Protein AF-A0A814GPI9-F1 (afdb_monomer)

Nearest PDB structures (foldseek):
  6pan-assembly1_A  TM=7.968E-01  e=4.796E-08  Novosphingobium aromaticivorans DSM 12444
  6p7f-assembly1_A  TM=8.810E-01  e=1.205E-06  Homo sapiens
  6bzr-assembly1_B  TM=8.491E-01  e=2.328E-06  Homo sapiens
  2cbz-assembly1_A  TM=8.253E-01  e=7.127E-05  Homo sapiens
  8vux-assembly1_B  TM=6.775E-01  e=1.470E-04  Homo sapiens

Sequence (168 aa):
MSDSLSAARSFFDLFDRRSVIDNCSTDGQQLNDFKGEIEFDQVEFAYASRPKSRILNKFQLTIKPGGEKQRIAIARALLRQPKVLLLDEATSAMDSFNEKIVQEALEKAQTDDPTRTTLIIAHRLSTIRSCDLICVLDNGYLVESGTHEDLMKQRGVYYHMVVCSNTS

InterPro domains:
  IPR003439 ABC transporter-like, ATP-binding domain [PF00005] (65-92)
  IPR027417 P-loop containing nucleoside triphosphate hydrolase [G3DSA:3.40.50.300] (36-65)
  IPR027417 P-loop containing nucleoside triphosphate hydrolase [G3DSA:3.40.50.300] (66-162)
  IPR027417 P-loop containing nucleoside triphosphate hydrolase [SSF52540] (12-95)
  IPR027417 P-loop containing nucleoside triphosphate hydrolase [SSF52540] (66-162)
  IPR036640 ABC transporter type 1, transmembrane domain superfamily [G3DSA:1.20.1560.10] (5-35)
  IPR039421 Type 1 protein exporter [PTHR43394] (66-163)

Organism: NCBI:tx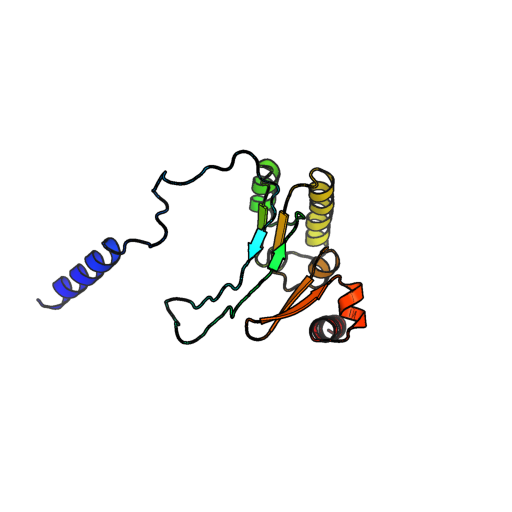id392033

Foldseek 3Di:
DPPVVVVVVVVVVVVPPDDPDDPPDPDDDDDPDDLLKDWDAQDWDDDPVGNPQIQAGGETDIFAFADFDAPPRRVVCLVVVDQEDEEDQRCVPDDPVRVVVRVVVRVVSCVVDVSHHYDYDHPDPVVQQPDQKDFDDDSNYGPDMGHPVVVCVVCDPSVVSVVVVVVD

Radius of gyration: 20.6 Å; Cα contacts (8 Å, |Δi|>4): 210; chains: 1; bounding box: 48×45×55 Å

Solvent-accessible surface area (backbone atoms only — not comparable to full-atom values): 10031 Å² total; per-residue (Å²): 137,65,65,70,60,54,53,51,50,58,53,50,60,59,70,67,56,75,58,93,72,63,88,83,60,85,79,73,88,83,78,88,82,73,66,31,66,42,74,42,75,56,39,66,40,47,52,87,95,41,67,88,54,65,54,30,55,56,31,64,47,78,44,67,38,37,58,52,60,43,78,67,59,24,51,56,44,60,74,63,65,56,40,62,37,75,21,76,47,44,64,74,90,49,56,74,76,58,45,52,56,56,51,55,63,25,58,47,50,32,70,77,39,72,46,24,12,28,50,72,46,71,91,50,66,77,70,54,56,77,35,85,66,41,76,44,72,54,98,31,30,79,76,47,73,37,35,53,70,56,40,53,70,66,61,44,74,65,29,53,55,53,56,59,60,72,75,106

Secondary structure (DSSP, 8-state):
--HHHHHHHHHHHHHS---SS-SS---S---SS----EEEEEEEEE-TT-TTSEEEEEEEEEE-S-----HHHHHHHHHT--SEEEEESTTTTS-HHHHHHHHHHHHHHHHH-TT-EEEEE-S-HHHHHT-S-EEEEETTEEEEEE-HHHHHHHTSHHHHHHHHHHT-

Structure (mmCIF, N/CA/C/O backbone):
data_AF-A0A814GPI9-F1
#
_entry.id   AF-A0A814GPI9-F1
#
loop_
_atom_site.group_PDB
_atom_site.id
_atom_site.type_symbol
_atom_site.label_atom_id
_atom_site.label_alt_id
_atom_site.label_comp_id
_atom_site.label_asym_id
_atom_site.label_entity_id
_atom_site.label_seq_id
_atom_site.pdbx_PDB_ins_code
_atom_site.Cartn_x
_atom_site.Cartn_y
_atom_site.Cartn_z
_atom_site.occupancy
_atom_site.B_iso_or_equiv
_atom_site.auth_seq_id
_atom_site.auth_comp_id
_atom_site.auth_asym_id
_atom_site.auth_atom_id
_atom_site.pdbx_PDB_model_num
ATOM 1 N N . MET A 1 1 ? 32.465 -29.482 -33.636 1.00 50.94 1 MET A N 1
ATOM 2 C CA . MET A 1 1 ? 32.141 -28.182 -34.280 1.00 50.94 1 MET A CA 1
ATOM 3 C C . MET A 1 1 ? 30.643 -27.833 -34.219 1.00 50.94 1 MET A C 1
ATOM 5 O O . MET A 1 1 ? 30.239 -26.874 -34.856 1.00 50.94 1 MET A O 1
ATOM 9 N N . SER A 1 2 ? 29.808 -28.553 -33.457 1.00 55.09 2 SER A N 1
ATOM 10 C CA . SER A 1 2 ? 28.359 -28.291 -33.334 1.00 55.09 2 SER A CA 1
ATOM 11 C C . SER A 1 2 ? 27.978 -27.377 -32.164 1.00 55.09 2 SER A C 1
ATOM 13 O O . SER A 1 2 ? 26.938 -26.725 -32.210 1.00 55.09 2 SER A O 1
ATOM 15 N N . ASP A 1 3 ? 28.816 -27.302 -31.129 1.00 54.34 3 ASP A N 1
ATOM 16 C CA . ASP A 1 3 ? 28.373 -26.788 -29.826 1.00 54.34 3 ASP A CA 1
ATOM 17 C C . ASP A 1 3 ? 28.451 -25.256 -29.734 1.00 54.34 3 ASP A C 1
ATOM 19 O O . ASP A 1 3 ? 27.579 -24.612 -29.152 1.00 54.34 3 ASP A O 1
ATOM 23 N N . SER A 1 4 ? 29.431 -24.640 -30.401 1.00 57.50 4 SER A N 1
ATOM 24 C CA . SER A 1 4 ? 29.602 -23.182 -30.433 1.00 57.50 4 SER A CA 1
ATOM 25 C C . SER A 1 4 ? 28.551 -22.462 -31.290 1.00 57.50 4 SER A C 1
ATOM 27 O O . SER A 1 4 ? 28.197 -21.322 -30.992 1.00 57.50 4 SER A O 1
ATOM 29 N N . LEU A 1 5 ? 27.990 -23.126 -32.309 1.00 57.94 5 LEU A N 1
ATOM 30 C CA . LEU A 1 5 ? 26.937 -22.556 -33.162 1.00 57.94 5 LEU A CA 1
ATOM 31 C C . LEU A 1 5 ? 25.554 -22.602 -32.486 1.00 57.94 5 LEU A C 1
ATOM 33 O O . LEU A 1 5 ? 24.745 -21.692 -32.668 1.00 57.94 5 LEU A O 1
ATOM 37 N N . SER A 1 6 ? 25.298 -23.634 -31.673 1.00 57.50 6 SER A N 1
ATOM 38 C CA . SER A 1 6 ? 24.090 -23.727 -30.842 1.00 57.50 6 SER A CA 1
ATOM 39 C C . SER A 1 6 ? 24.077 -22.654 -29.753 1.00 57.50 6 SER A C 1
ATOM 41 O O . SER A 1 6 ? 23.053 -22.008 -29.552 1.00 57.50 6 SER A O 1
ATOM 43 N N . ALA A 1 7 ? 25.216 -22.427 -29.089 1.00 60.00 7 ALA A N 1
ATOM 44 C CA . ALA A 1 7 ? 25.337 -21.393 -28.064 1.00 60.00 7 ALA A CA 1
ATOM 45 C C . ALA A 1 7 ? 25.092 -19.990 -28.643 1.00 60.00 7 ALA A C 1
ATOM 47 O O . ALA A 1 7 ? 24.320 -19.219 -28.077 1.00 60.00 7 ALA A O 1
ATOM 48 N N . ALA A 1 8 ? 25.676 -19.682 -29.808 1.00 63.84 8 ALA A N 1
ATOM 49 C CA . ALA A 1 8 ? 25.490 -18.394 -30.473 1.00 63.84 8 ALA A CA 1
ATOM 50 C C . ALA A 1 8 ? 24.021 -18.120 -30.849 1.00 63.84 8 ALA A C 1
ATOM 52 O O . ALA A 1 8 ? 23.550 -17.002 -30.661 1.00 63.84 8 ALA A O 1
ATOM 53 N N . ARG A 1 9 ? 23.266 -19.130 -31.312 1.00 57.78 9 ARG A N 1
ATOM 54 C CA . ARG A 1 9 ? 21.828 -18.980 -31.617 1.00 57.78 9 ARG A CA 1
ATOM 55 C C . ARG A 1 9 ? 20.998 -18.620 -30.388 1.00 57.78 9 ARG A C 1
ATOM 57 O O . ARG A 1 9 ? 20.203 -17.694 -30.461 1.00 57.78 9 ARG A O 1
ATOM 64 N N . SER A 1 10 ? 21.242 -19.266 -29.248 1.00 57.69 10 SER A N 1
ATOM 65 C CA . SER A 1 10 ? 20.549 -18.928 -27.997 1.00 57.69 10 SER A CA 1
ATOM 66 C C . SER A 1 10 ? 20.874 -17.517 -27.491 1.00 57.69 10 SER A C 1
ATOM 68 O O . SER A 1 10 ? 20.022 -16.891 -26.867 1.00 57.69 10 SER A O 1
ATOM 70 N N . PHE A 1 11 ? 22.074 -16.995 -27.777 1.00 57.31 11 PHE A N 1
ATOM 71 C CA . PHE A 1 11 ? 22.424 -15.597 -27.499 1.00 57.31 11 PHE A CA 1
ATOM 72 C C . PHE A 1 11 ? 21.673 -14.615 -28.407 1.00 57.31 11 PHE A C 1
ATOM 74 O O . PHE A 1 11 ? 21.177 -13.605 -27.912 1.00 57.31 11 PHE A O 1
ATOM 81 N N . PHE A 1 12 ? 21.553 -14.912 -29.704 1.00 57.97 12 PHE A N 1
ATOM 82 C CA . PHE A 1 12 ? 20.790 -14.078 -30.639 1.00 57.97 12 PHE A CA 1
ATOM 83 C C . PHE A 1 12 ? 19.285 -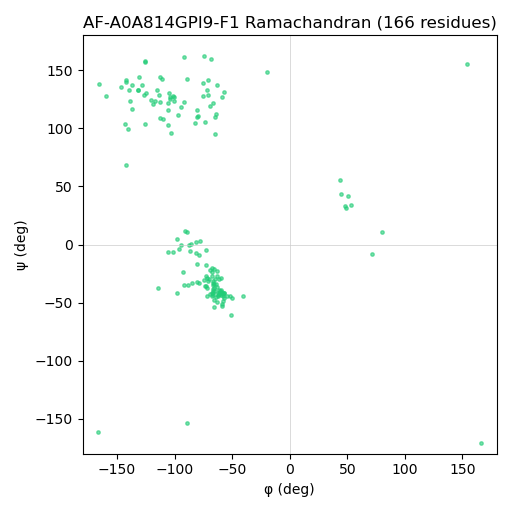14.090 -30.334 1.00 57.97 12 PHE A C 1
ATOM 85 O O . PHE A 1 12 ? 18.684 -13.023 -30.273 1.00 57.97 12 PHE A O 1
ATOM 92 N N . ASP A 1 13 ? 18.705 -15.249 -30.006 1.00 60.06 13 ASP A N 1
ATOM 93 C CA . ASP A 1 13 ? 17.292 -15.364 -29.609 1.00 60.06 13 ASP A CA 1
ATOM 94 C C . ASP A 1 13 ? 16.972 -14.597 -28.309 1.00 60.06 13 ASP A C 1
ATOM 96 O O . ASP A 1 13 ? 15.838 -14.168 -28.089 1.00 60.06 13 ASP A O 1
ATOM 100 N N . LEU A 1 14 ? 17.965 -14.421 -27.428 1.00 56.53 14 LEU A N 1
ATOM 101 C CA . LEU A 1 14 ? 17.833 -13.647 -26.192 1.00 56.53 14 LEU A CA 1
ATOM 102 C C . LEU A 1 14 ? 17.960 -12.137 -26.439 1.00 56.53 14 LEU A C 1
ATOM 104 O O . LEU A 1 14 ? 17.286 -11.363 -25.763 1.00 56.53 14 LEU A O 1
ATOM 108 N N . PHE A 1 15 ? 18.769 -11.727 -27.419 1.00 56.56 15 PHE A N 1
ATOM 109 C CA . PHE A 1 15 ? 18.895 -10.331 -27.848 1.00 56.56 15 PHE A CA 1
ATOM 110 C C . PHE A 1 15 ? 17.663 -9.854 -28.636 1.00 56.56 15 PHE A C 1
ATOM 112 O O . PHE A 1 15 ? 17.227 -8.719 -28.461 1.00 56.56 15 PHE A O 1
ATOM 119 N N . ASP A 1 16 ? 17.059 -10.734 -29.441 1.00 53.72 16 ASP A N 1
ATOM 120 C CA . ASP A 1 16 ? 15.849 -10.454 -30.231 1.00 53.72 16 ASP A CA 1
ATOM 121 C C . ASP A 1 16 ? 14.541 -10.577 -29.433 1.00 53.72 16 ASP A C 1
ATOM 123 O O . ASP A 1 16 ? 13.446 -10.366 -29.972 1.00 53.72 16 ASP A O 1
ATOM 127 N N . ARG A 1 17 ? 14.613 -10.866 -28.124 1.00 49.00 17 ARG A N 1
ATOM 128 C CA . ARG A 1 17 ? 13.447 -10.747 -27.244 1.00 49.00 17 ARG A CA 1
ATOM 129 C C . ARG A 1 17 ? 13.026 -9.285 -27.151 1.00 49.00 17 ARG A C 1
ATOM 131 O O . ARG A 1 17 ? 13.475 -8.540 -26.284 1.00 49.00 17 ARG A O 1
ATOM 138 N N . ARG A 1 18 ? 12.065 -8.896 -27.985 1.00 51.44 18 ARG A N 1
ATOM 139 C CA . ARG A 1 18 ? 11.283 -7.682 -27.755 1.00 51.44 18 ARG A CA 1
ATOM 140 C C . ARG A 1 18 ? 10.477 -7.881 -26.479 1.00 51.44 18 ARG A C 1
ATOM 142 O O . ARG A 1 18 ? 9.556 -8.698 -26.436 1.00 51.44 18 ARG A O 1
ATOM 149 N N . SER A 1 19 ? 10.851 -7.163 -25.426 1.00 49.53 19 SER A N 1
ATOM 150 C CA . SER A 1 19 ? 9.979 -7.010 -24.268 1.00 49.53 19 SER A CA 1
ATOM 151 C C . SER A 1 19 ? 8.659 -6.408 -24.750 1.00 49.53 19 SER A C 1
ATOM 153 O O . SER A 1 19 ? 8.661 -5.425 -25.485 1.00 49.53 19 SER A O 1
ATOM 155 N N . VAL A 1 20 ? 7.529 -6.999 -24.354 1.00 62.03 20 VAL A N 1
ATOM 156 C CA . VAL A 1 20 ? 6.191 -6.444 -24.643 1.00 62.03 20 VAL A CA 1
ATOM 157 C C . VAL A 1 20 ? 6.015 -5.074 -23.967 1.00 62.03 20 VAL A C 1
ATOM 159 O O . VAL A 1 20 ? 5.223 -4.256 -24.420 1.00 62.03 20 VAL A O 1
ATOM 162 N N . ILE A 1 21 ? 6.795 -4.812 -22.911 1.00 62.09 21 ILE A N 1
ATOM 163 C CA . ILE A 1 21 ? 6.918 -3.514 -22.247 1.00 62.09 21 ILE A CA 1
ATOM 164 C C . ILE A 1 21 ? 8.270 -2.921 -22.654 1.00 62.09 21 ILE A C 1
ATOM 166 O O . ILE A 1 21 ? 9.312 -3.359 -22.157 1.00 62.09 21 ILE A O 1
ATOM 170 N N . ASP A 1 22 ? 8.255 -1.967 -23.581 1.00 60.91 22 ASP A N 1
ATOM 171 C CA . ASP A 1 22 ? 9.453 -1.255 -24.028 1.00 60.91 22 ASP A CA 1
ATOM 172 C C . ASP A 1 22 ? 9.808 -0.158 -23.015 1.00 60.91 22 ASP A C 1
ATOM 174 O O . ASP A 1 22 ? 9.086 0.824 -22.856 1.00 60.91 22 ASP A O 1
ATOM 178 N N . ASN A 1 23 ? 10.914 -0.340 -22.296 1.00 55.88 23 ASN A N 1
ATOM 179 C CA . ASN A 1 23 ? 11.409 0.620 -21.308 1.00 55.88 23 ASN A CA 1
ATOM 180 C C . ASN A 1 23 ? 12.198 1.786 -21.931 1.00 55.88 23 ASN A C 1
ATOM 182 O O . ASN A 1 23 ? 12.568 2.714 -21.210 1.00 55.88 23 ASN A O 1
ATOM 186 N N . CYS A 1 24 ? 12.482 1.732 -23.233 1.00 56.03 24 CYS A N 1
ATOM 187 C CA . CYS A 1 24 ? 13.224 2.742 -23.981 1.00 56.03 24 CYS A CA 1
ATOM 188 C C . CYS A 1 24 ? 12.325 3.586 -24.893 1.00 56.03 24 CYS A C 1
ATOM 190 O O . CYS A 1 24 ? 12.804 4.571 -25.459 1.00 56.03 24 CYS A O 1
ATOM 192 N N . SER A 1 25 ? 11.041 3.239 -25.019 1.00 66.44 25 SER A N 1
ATOM 193 C CA . SER A 1 25 ? 10.076 4.067 -25.732 1.00 66.44 25 SER A CA 1
ATOM 194 C C . SER A 1 25 ? 9.746 5.329 -24.932 1.00 66.44 25 SER A C 1
ATOM 196 O O . SER A 1 25 ? 9.468 5.283 -23.734 1.00 66.44 25 SER A O 1
ATOM 198 N N . THR A 1 26 ? 9.770 6.479 -25.604 1.00 61.91 26 THR A N 1
ATOM 199 C CA . THR A 1 26 ? 9.244 7.746 -25.074 1.00 61.91 26 THR A CA 1
ATOM 200 C C . THR A 1 26 ? 7.752 7.920 -25.360 1.00 61.91 26 THR A C 1
ATOM 202 O O . THR A 1 26 ? 7.182 8.946 -24.991 1.00 61.91 26 THR A O 1
ATOM 205 N N . ASP A 1 27 ? 7.125 6.948 -26.030 1.00 67.25 27 ASP A N 1
ATOM 206 C CA . ASP A 1 27 ? 5.702 6.973 -26.343 1.00 67.25 27 ASP A CA 1
ATOM 207 C C . ASP A 1 27 ? 4.881 6.656 -25.092 1.00 67.25 27 ASP A C 1
ATOM 209 O O . ASP A 1 27 ? 5.087 5.657 -24.405 1.00 67.25 27 ASP A O 1
ATOM 213 N N . GLY A 1 28 ? 3.921 7.524 -24.789 1.00 68.25 28 GLY A N 1
ATOM 214 C CA . GLY A 1 28 ? 3.052 7.382 -23.630 1.00 68.25 28 GLY A CA 1
ATOM 215 C C . GLY A 1 28 ? 2.528 8.731 -23.161 1.00 68.25 28 GLY A C 1
ATOM 216 O O . GLY A 1 28 ? 3.122 9.781 -23.404 1.00 68.25 28 GLY A O 1
ATOM 217 N N . GLN A 1 29 ? 1.387 8.717 -22.480 1.00 73.50 29 GLN A N 1
ATOM 218 C CA . GLN A 1 29 ? 0.837 9.928 -21.888 1.00 73.50 29 GLN A CA 1
ATOM 219 C C . GLN A 1 29 ? 1.546 10.216 -20.560 1.00 73.50 29 GLN A C 1
ATOM 221 O O . GLN A 1 29 ? 1.423 9.454 -19.602 1.00 73.50 29 GLN A O 1
ATOM 226 N N . GLN A 1 30 ? 2.260 11.338 -20.479 1.00 66.56 30 GLN A N 1
ATOM 227 C CA . GLN A 1 30 ? 2.768 11.842 -19.205 1.00 66.56 30 GLN A CA 1
ATOM 228 C C . GLN A 1 30 ? 1.646 12.578 -18.470 1.00 66.56 30 GLN A C 1
ATOM 230 O O . GLN A 1 30 ? 1.192 13.644 -18.888 1.00 66.56 30 GLN A O 1
ATOM 235 N N . LEU A 1 31 ? 1.165 11.987 -17.378 1.00 71.00 31 LEU A N 1
ATOM 236 C CA . LEU A 1 31 ? 0.149 12.597 -16.527 1.00 71.00 31 LEU A CA 1
ATOM 237 C C . LEU A 1 31 ? 0.819 13.572 -15.555 1.00 71.00 31 LEU A C 1
ATOM 239 O O . LEU A 1 31 ? 1.442 13.161 -14.579 1.00 71.00 31 LEU A O 1
ATOM 243 N N . ASN A 1 32 ? 0.680 14.870 -15.822 1.00 62.84 32 ASN A N 1
ATOM 244 C CA . ASN A 1 32 ? 1.253 15.918 -14.972 1.00 62.84 32 ASN A CA 1
ATOM 245 C C . ASN A 1 32 ? 0.471 16.100 -13.661 1.00 62.84 32 ASN A C 1
ATOM 247 O O . ASN A 1 32 ? 1.053 16.436 -12.632 1.00 62.84 32 ASN A O 1
ATOM 251 N N . ASP A 1 33 ? -0.841 15.842 -13.677 1.00 61.56 33 ASP A N 1
ATOM 252 C CA . ASP A 1 33 ? -1.701 16.000 -12.510 1.00 61.56 33 ASP A CA 1
ATOM 253 C C . ASP A 1 33 ? -2.731 14.866 -12.400 1.00 61.56 33 ASP A C 1
ATOM 255 O O . ASP A 1 33 ? -3.744 14.853 -13.089 1.00 61.56 33 ASP A O 1
ATOM 259 N N . PHE A 1 34 ? -2.449 13.872 -11.557 1.00 69.44 34 PHE A N 1
ATOM 260 C CA . PHE A 1 34 ? -3.375 12.784 -11.239 1.00 69.44 34 PHE A CA 1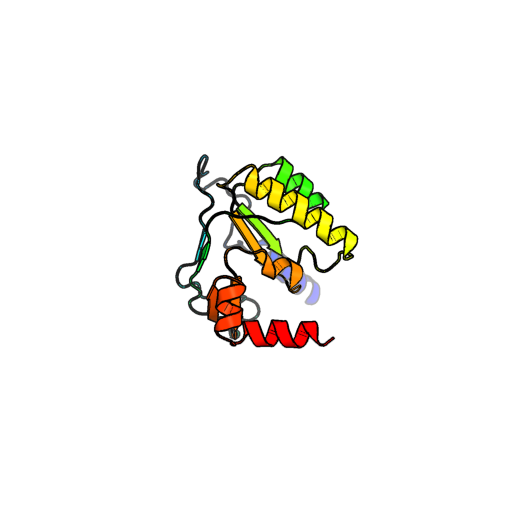
ATOM 261 C C . PHE A 1 34 ? -3.587 12.668 -9.720 1.00 69.44 34 PHE A C 1
ATOM 263 O O . PHE A 1 34 ? -2.755 13.137 -8.949 1.00 69.44 34 PHE A O 1
ATOM 270 N N . LYS A 1 35 ? -4.704 12.078 -9.277 1.00 62.50 35 LYS A N 1
ATOM 271 C CA . LYS A 1 35 ? -5.111 12.018 -7.854 1.00 62.50 35 LYS A CA 1
ATOM 272 C C . LYS A 1 35 ? -4.610 10.775 -7.103 1.00 62.50 35 LYS A C 1
ATOM 274 O O . LYS A 1 35 ? -5.110 10.473 -6.031 1.00 62.50 35 LYS A O 1
ATOM 279 N N . GLY A 1 36 ? -3.688 10.020 -7.698 1.00 65.38 36 GLY A N 1
ATOM 280 C CA . GLY A 1 36 ? -3.132 8.797 -7.114 1.00 65.38 36 GLY A CA 1
ATOM 281 C C . GLY A 1 36 ? -4.076 7.589 -7.075 1.00 65.38 36 GLY A C 1
ATOM 282 O O . GLY A 1 36 ? -3.614 6.506 -6.741 1.00 65.38 36 GLY A O 1
ATOM 283 N N . GLU A 1 37 ? -5.359 7.724 -7.408 1.00 70.94 37 GLU A N 1
ATOM 284 C CA . GLU A 1 37 ? -6.318 6.612 -7.389 1.00 70.94 37 GLU A CA 1
ATOM 285 C C . GLU A 1 37 ? -5.877 5.472 -8.323 1.00 70.94 37 GLU A C 1
ATOM 287 O O . GLU A 1 37 ? -5.562 5.704 -9.493 1.00 70.94 37 GLU A O 1
ATOM 292 N N . ILE A 1 38 ? -5.813 4.250 -7.789 1.00 76.38 38 ILE A N 1
ATOM 293 C CA . ILE A 1 38 ? -5.434 3.041 -8.531 1.00 76.38 38 ILE A CA 1
ATOM 294 C C . ILE A 1 38 ? -6.651 2.139 -8.597 1.00 76.38 38 ILE A C 1
ATOM 296 O O . ILE A 1 38 ? -7.225 1.800 -7.568 1.00 76.38 38 ILE A O 1
ATOM 300 N N . GLU A 1 39 ? -6.999 1.691 -9.792 1.00 79.56 39 GLU A N 1
ATOM 301 C CA . GLU A 1 39 ? -8.051 0.707 -9.993 1.00 79.56 39 GLU A CA 1
ATOM 302 C C . GLU A 1 39 ? -7.470 -0.529 -10.679 1.00 79.56 39 GLU A C 1
ATOM 304 O O . GLU A 1 39 ? -6.853 -0.451 -11.740 1.00 79.56 39 GLU A O 1
ATOM 309 N N . PHE A 1 40 ? -7.657 -1.679 -10.046 1.00 81.12 40 PHE A N 1
ATOM 310 C CA . PHE A 1 40 ? -7.527 -2.985 -10.663 1.00 81.12 40 PHE A CA 1
ATOM 311 C C . PHE A 1 40 ? -8.925 -3.396 -11.110 1.00 81.12 40 PHE A C 1
ATOM 313 O O . PHE A 1 40 ? -9.806 -3.531 -10.264 1.00 81.12 40 PHE A O 1
ATOM 320 N N . ASP A 1 41 ? -9.122 -3.599 -12.410 1.00 84.88 41 ASP A N 1
ATOM 321 C CA . ASP A 1 41 ? -10.386 -4.065 -12.982 1.00 84.88 41 ASP A CA 1
ATOM 322 C C . ASP A 1 41 ? -10.211 -5.477 -13.554 1.00 84.88 41 ASP A C 1
ATOM 324 O O . ASP A 1 41 ? -9.506 -5.679 -14.543 1.00 84.88 41 ASP A O 1
ATOM 328 N N . GLN A 1 42 ? -10.810 -6.461 -12.877 1.00 82.38 42 GLN A N 1
ATOM 329 C CA . GLN A 1 42 ? -10.848 -7.880 -13.261 1.00 82.38 42 GLN A CA 1
ATOM 330 C C . GLN A 1 42 ? -9.507 -8.452 -13.751 1.00 82.38 42 GLN A C 1
ATOM 332 O O . GLN A 1 42 ? -9.441 -9.223 -14.711 1.00 82.38 42 GLN A O 1
ATOM 337 N N . VAL A 1 43 ? -8.423 -8.118 -13.056 1.00 79.62 43 VAL A N 1
ATOM 338 C CA . VAL A 1 43 ? -7.070 -8.492 -13.460 1.00 79.62 43 VAL A CA 1
ATOM 339 C C . VAL A 1 43 ? -6.863 -10.000 -13.308 1.00 79.62 43 VAL A C 1
ATOM 341 O O . VAL A 1 43 ? -6.937 -10.560 -12.212 1.00 79.62 43 VAL A O 1
ATOM 344 N N . GLU A 1 44 ? -6.571 -10.669 -14.422 1.00 83.06 44 GLU A N 1
ATOM 345 C CA . GLU A 1 44 ? -6.096 -12.053 -14.462 1.00 83.06 44 GLU A CA 1
ATOM 346 C C . GLU A 1 44 ? -4.591 -12.064 -14.750 1.00 83.06 44 GLU A C 1
ATOM 348 O O . GLU A 1 44 ? -4.131 -11.467 -15.724 1.00 83.06 44 GLU A O 1
ATOM 353 N N . PHE A 1 45 ? -3.807 -12.751 -13.917 1.00 81.88 45 PHE A N 1
ATOM 354 C CA . PHE A 1 45 ? -2.352 -12.798 -14.072 1.00 81.88 45 PHE A CA 1
ATOM 355 C C . PHE A 1 45 ? -1.790 -14.192 -13.803 1.00 81.88 45 PHE A C 1
ATOM 357 O O . PHE A 1 45 ? -2.085 -14.828 -12.789 1.00 81.88 45 PHE A O 1
ATOM 364 N N . ALA A 1 46 ? -0.916 -14.642 -14.700 1.00 73.81 46 ALA A N 1
ATOM 365 C CA . ALA A 1 46 ? -0.068 -15.812 -14.529 1.00 73.81 46 ALA A CA 1
ATOM 366 C C . ALA A 1 46 ? 1.336 -15.475 -15.038 1.00 73.81 46 ALA A C 1
ATOM 368 O O . ALA A 1 46 ? 1.486 -14.873 -16.103 1.00 73.81 46 ALA A O 1
ATOM 369 N N . TYR A 1 47 ? 2.376 -15.882 -14.309 1.00 70.31 47 TYR A N 1
ATOM 370 C CA . TYR A 1 47 ? 3.747 -15.696 -14.781 1.00 70.31 47 TYR A CA 1
ATOM 371 C C . TYR A 1 47 ? 3.982 -16.486 -16.074 1.00 70.31 47 TYR A C 1
ATOM 373 O O . TYR A 1 47 ? 3.618 -17.658 -16.168 1.00 70.31 47 TYR A O 1
ATOM 381 N N . ALA A 1 48 ? 4.664 -15.882 -17.052 1.00 70.12 48 ALA A N 1
ATOM 382 C CA . ALA A 1 48 ? 4.975 -16.532 -18.331 1.00 70.12 48 ALA A CA 1
ATOM 383 C C . ALA A 1 48 ? 5.818 -17.812 -18.170 1.00 70.12 48 ALA A C 1
ATOM 385 O O . ALA A 1 48 ? 5.702 -18.740 -18.967 1.00 70.12 48 ALA A O 1
ATOM 386 N N . SER A 1 49 ? 6.637 -17.884 -17.115 1.00 64.06 49 SER A N 1
ATOM 387 C CA . SER A 1 49 ? 7.396 -19.082 -16.737 1.00 64.06 49 SER A CA 1
ATOM 388 C C . SER A 1 49 ? 6.508 -20.217 -16.217 1.00 64.06 49 SER A C 1
ATOM 390 O O . SER A 1 49 ? 6.908 -21.380 -16.257 1.00 64.06 49 SER A O 1
ATOM 392 N N . ARG A 1 50 ? 5.299 -19.903 -15.735 1.00 65.12 50 ARG A N 1
ATOM 393 C CA . ARG A 1 50 ? 4.354 -20.866 -15.167 1.00 65.12 50 ARG A CA 1
ATOM 394 C C . ARG A 1 50 ? 2.907 -20.525 -15.555 1.00 65.12 50 ARG A C 1
ATOM 396 O O . ARG A 1 50 ? 2.085 -20.210 -14.697 1.00 65.12 50 ARG A O 1
ATOM 403 N N . PRO A 1 51 ? 2.551 -20.662 -16.844 1.00 71.88 51 PRO A N 1
ATOM 404 C CA . PRO A 1 51 ? 1.258 -20.205 -17.360 1.00 71.88 51 PRO A CA 1
ATOM 405 C C . PRO A 1 51 ? 0.066 -21.006 -16.813 1.00 71.88 51 PRO A C 1
ATOM 407 O O . PRO A 1 51 ? -1.065 -20.535 -16.837 1.00 71.88 51 PRO A O 1
ATOM 410 N N . LYS A 1 52 ? 0.307 -22.224 -16.305 1.00 73.44 52 LYS A N 1
ATOM 411 C CA . LYS A 1 52 ? -0.731 -23.082 -15.711 1.00 73.44 52 LYS A CA 1
ATOM 412 C C . LYS A 1 52 ? -1.075 -22.720 -14.261 1.00 73.44 52 LYS A C 1
ATOM 414 O O . LYS A 1 52 ? -2.111 -23.158 -13.778 1.00 73.44 52 LYS A O 1
ATOM 419 N N . SER A 1 53 ? -0.231 -21.956 -13.566 1.00 72.62 53 SER A N 1
ATOM 420 C CA . SER A 1 53 ? -0.510 -21.481 -12.207 1.00 72.62 53 SER A CA 1
ATOM 421 C C . SER A 1 53 ? -0.924 -20.017 -12.269 1.00 72.62 53 SER A C 1
ATOM 423 O O . SER A 1 53 ? -0.076 -19.123 -12.323 1.00 72.62 53 SER A O 1
ATOM 425 N N . ARG A 1 54 ? -2.234 -19.784 -12.297 1.00 70.50 54 ARG A N 1
ATOM 426 C CA . ARG A 1 54 ? -2.793 -18.436 -12.213 1.00 70.50 54 ARG A CA 1
ATOM 427 C C . ARG A 1 54 ? -2.596 -17.901 -10.797 1.00 70.50 54 ARG A C 1
ATOM 429 O O . ARG A 1 54 ? -2.909 -18.601 -9.839 1.00 70.50 54 ARG A O 1
ATOM 436 N N . ILE A 1 55 ? -2.034 -16.701 -10.695 1.00 78.25 55 ILE A N 1
ATOM 437 C CA . ILE A 1 55 ? -1.715 -16.029 -9.430 1.00 78.25 55 ILE A CA 1
ATOM 438 C C . ILE A 1 55 ? -2.809 -15.026 -9.066 1.00 78.25 55 ILE A C 1
ATOM 440 O O . ILE A 1 55 ? -3.213 -14.980 -7.912 1.00 78.25 55 ILE A O 1
ATOM 444 N N . LEU A 1 56 ? -3.323 -14.270 -10.041 1.00 75.12 56 LEU A N 1
ATOM 445 C CA . LEU A 1 56 ? -4.487 -13.397 -9.859 1.00 75.12 56 LEU A CA 1
ATOM 446 C C . LEU A 1 56 ? -5.635 -13.902 -10.726 1.00 75.12 56 LEU A C 1
ATOM 448 O O . LEU A 1 56 ? -5.432 -14.190 -11.910 1.00 75.12 56 LEU A O 1
ATOM 452 N N . ASN A 1 57 ? -6.830 -13.997 -10.147 1.00 77.75 57 ASN A N 1
ATOM 453 C CA . ASN A 1 57 ? -8.033 -14.444 -10.840 1.00 77.75 57 ASN A CA 1
ATOM 454 C C . ASN A 1 57 ? -9.142 -13.401 -10.677 1.00 77.75 57 ASN A C 1
ATOM 456 O O . ASN A 1 57 ? -9.765 -13.324 -9.621 1.00 77.75 57 ASN A O 1
ATOM 460 N N . LYS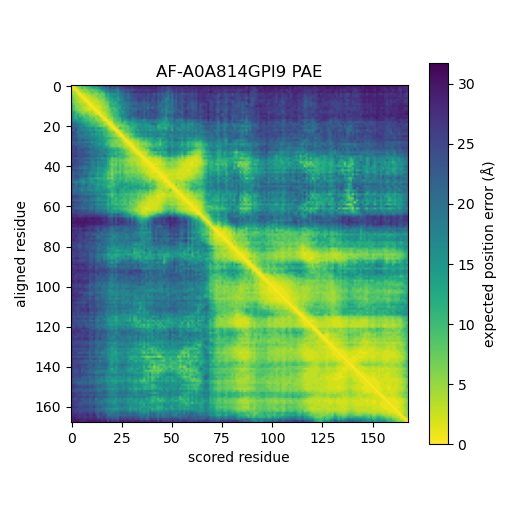 A 1 58 ? -9.402 -12.622 -11.737 1.00 80.75 58 LYS A N 1
ATOM 461 C CA . LYS A 1 58 ? -10.402 -11.539 -11.758 1.00 80.75 58 LYS A CA 1
ATOM 462 C C . LYS A 1 58 ? -10.257 -10.581 -10.572 1.00 80.75 58 LYS A C 1
ATOM 464 O O . LYS A 1 58 ? -11.241 -10.190 -9.951 1.00 80.75 58 LYS A O 1
ATOM 469 N N . PHE A 1 59 ? -9.017 -10.239 -10.239 1.00 71.19 59 PHE A N 1
ATOM 470 C CA . PHE A 1 59 ? -8.711 -9.368 -9.116 1.00 71.19 59 PHE A CA 1
ATOM 471 C C . PHE A 1 59 ? -9.233 -7.956 -9.390 1.00 71.19 59 PHE A C 1
ATOM 473 O O . PHE A 1 59 ? -8.857 -7.337 -10.387 1.00 71.19 59 PHE A O 1
ATOM 480 N N . GLN A 1 60 ? -10.100 -7.465 -8.508 1.00 81.25 60 GLN A N 1
ATOM 481 C CA . GLN A 1 60 ? -10.672 -6.130 -8.596 1.00 81.25 60 GLN A CA 1
ATOM 482 C C . GLN A 1 60 ? -10.444 -5.384 -7.285 1.00 81.25 60 GLN A C 1
ATOM 484 O O . GLN A 1 60 ? -10.734 -5.913 -6.211 1.00 81.25 60 GLN A O 1
ATOM 489 N N . LEU A 1 61 ? -9.901 -4.173 -7.373 1.00 74.44 61 LEU A N 1
ATOM 490 C CA . LEU A 1 61 ? -9.570 -3.355 -6.212 1.00 74.44 61 LEU A CA 1
ATOM 491 C C . LEU A 1 61 ? -9.458 -1.884 -6.608 1.00 74.44 61 LEU A C 1
ATOM 493 O O . LEU A 1 61 ? -8.668 -1.543 -7.480 1.00 74.44 61 LEU A O 1
ATOM 497 N N . THR A 1 62 ? -10.169 -1.008 -5.904 1.00 72.88 62 THR A N 1
ATOM 498 C CA . THR A 1 62 ? -9.993 0.444 -6.018 1.00 72.88 62 THR A CA 1
ATOM 499 C C . THR A 1 62 ? -9.263 0.954 -4.781 1.00 72.88 62 THR A C 1
ATOM 501 O O . THR A 1 62 ? -9.768 0.858 -3.662 1.00 72.88 62 THR A O 1
ATOM 504 N N . ILE A 1 63 ? -8.063 1.488 -4.979 1.00 64.19 63 ILE A N 1
ATOM 505 C CA . ILE A 1 63 ? -7.189 2.029 -3.942 1.00 64.19 63 ILE A CA 1
ATOM 506 C C . ILE A 1 63 ? -7.208 3.550 -4.038 1.00 64.19 63 ILE A C 1
ATOM 508 O O . ILE A 1 63 ? -6.840 4.139 -5.056 1.00 64.19 63 ILE A O 1
ATOM 512 N N . LYS A 1 64 ? -7.605 4.178 -2.935 1.00 62.19 64 LYS A N 1
ATOM 513 C CA . LYS A 1 64 ? -7.536 5.626 -2.739 1.00 62.19 64 LYS A CA 1
ATOM 514 C C . LYS A 1 64 ? -6.219 6.020 -2.071 1.00 62.19 64 LYS A C 1
ATOM 516 O O . LYS A 1 64 ? -5.574 5.174 -1.453 1.00 62.19 64 LYS A O 1
ATOM 521 N N . PRO A 1 65 ? -5.822 7.294 -2.160 1.00 52.44 65 PRO A N 1
ATOM 522 C CA . PRO A 1 65 ? -4.524 7.696 -1.660 1.00 52.44 65 PRO A CA 1
ATOM 523 C C . PRO A 1 65 ? -4.225 7.583 -0.139 1.00 52.44 65 PRO A C 1
ATOM 525 O O . PRO A 1 65 ? -4.764 8.379 0.613 1.00 52.44 65 PRO A O 1
ATOM 528 N N . GLY A 1 66 ? -3.310 6.679 0.301 1.00 48.72 66 GLY A N 1
ATOM 529 C CA . GLY A 1 66 ? -2.507 6.771 1.556 1.00 48.72 66 GLY A CA 1
ATOM 530 C C . GLY A 1 66 ? -1.279 5.808 1.701 1.00 48.72 66 GLY A C 1
ATOM 531 O O . GLY A 1 66 ? -1.438 4.653 1.352 1.00 48.72 66 GLY A O 1
ATOM 532 N N . GLY A 1 67 ? -0.116 6.314 2.224 1.00 47.69 67 GLY A N 1
ATOM 533 C CA . GLY A 1 67 ? 1.299 5.855 2.610 1.00 47.69 67 GLY A CA 1
ATOM 534 C C . GLY A 1 67 ? 1.701 4.369 2.886 1.00 47.69 67 GLY A C 1
ATOM 535 O O . GLY A 1 67 ? 0.839 3.573 3.203 1.00 47.69 67 GLY A O 1
ATOM 536 N N . GLU A 1 68 ? 2.933 3.859 2.631 1.00 50.34 68 GLU A N 1
ATOM 537 C CA . GLU A 1 68 ? 4.197 3.861 3.401 1.00 50.34 68 GLU A CA 1
ATOM 538 C C . GLU A 1 68 ? 5.515 3.435 2.628 1.00 50.34 68 GLU A C 1
ATOM 540 O O . GLU A 1 68 ? 5.490 3.472 1.426 1.00 50.34 68 GLU A O 1
ATOM 545 N N . LYS A 1 69 ? 6.665 3.028 3.243 1.00 48.09 69 LYS A N 1
ATOM 546 C CA . LYS A 1 69 ? 8.156 3.189 2.980 1.00 48.09 69 LYS A CA 1
ATOM 547 C C . LYS A 1 69 ? 9.214 1.969 2.864 1.00 48.09 69 LYS A C 1
ATOM 549 O O . LYS A 1 69 ? 9.039 1.057 3.645 1.00 48.09 69 LYS A O 1
ATOM 554 N N . GLN A 1 70 ? 10.442 2.016 2.217 1.00 39.38 70 GLN A N 1
ATOM 555 C CA . GLN A 1 70 ? 11.730 1.270 2.640 1.00 39.38 70 GLN A CA 1
ATOM 556 C C . GLN A 1 70 ? 13.168 1.980 2.616 1.00 39.38 70 GLN A C 1
ATOM 558 O O . GLN A 1 70 ? 13.611 2.491 1.596 1.00 39.38 70 GLN A O 1
ATOM 563 N N . ARG A 1 71 ? 13.891 2.169 3.748 1.00 44.41 71 ARG A N 1
ATOM 564 C CA . ARG A 1 71 ? 14.575 3.435 4.240 1.00 44.41 71 ARG A CA 1
ATOM 565 C C . ARG A 1 71 ? 15.359 4.443 3.401 1.00 44.41 71 ARG A C 1
ATOM 567 O O . ARG A 1 71 ? 15.177 5.643 3.610 1.00 44.41 71 ARG A O 1
ATOM 574 N N . ILE A 1 72 ? 16.221 4.043 2.492 1.00 47.22 72 ILE A N 1
ATOM 575 C CA . ILE A 1 72 ? 16.886 5.030 1.622 1.00 47.22 72 ILE A CA 1
ATOM 576 C C . ILE A 1 72 ? 16.019 5.267 0.388 1.00 47.22 72 ILE A C 1
ATOM 578 O O . ILE A 1 72 ? 15.880 6.401 -0.066 1.00 47.22 72 ILE A O 1
ATOM 582 N N . ALA A 1 73 ? 15.349 4.212 -0.080 1.00 52.38 73 ALA A N 1
ATOM 583 C CA . ALA A 1 73 ? 14.298 4.310 -1.076 1.00 52.38 73 ALA A CA 1
ATOM 584 C C . ALA A 1 73 ? 13.076 5.064 -0.527 1.00 52.38 73 ALA A C 1
ATOM 586 O O . ALA A 1 73 ? 12.530 5.861 -1.267 1.00 52.38 73 ALA A O 1
ATOM 587 N N . ILE A 1 74 ? 12.735 4.950 0.769 1.00 58.00 74 ILE A N 1
ATOM 588 C CA . ILE A 1 74 ? 11.810 5.861 1.487 1.00 58.00 74 ILE A CA 1
ATOM 589 C C . ILE A 1 74 ? 12.244 7.268 1.255 1.00 58.00 74 ILE A C 1
ATOM 591 O O . ILE A 1 74 ? 11.435 8.081 0.855 1.00 58.00 74 ILE A O 1
ATOM 595 N N . ALA A 1 75 ? 13.472 7.578 1.680 1.00 55.88 75 ALA A N 1
ATOM 596 C CA . ALA A 1 75 ? 13.850 8.956 1.888 1.00 55.88 75 ALA A CA 1
ATOM 597 C C . ALA A 1 75 ? 13.889 9.613 0.517 1.00 55.88 75 ALA A C 1
ATOM 599 O O . ALA A 1 75 ? 13.308 10.669 0.328 1.00 55.88 75 ALA A O 1
ATOM 600 N N . ARG A 1 76 ? 14.433 8.904 -0.479 1.00 56.28 76 ARG A N 1
ATOM 601 C CA . ARG A 1 76 ? 14.392 9.282 -1.893 1.00 56.28 76 ARG A CA 1
ATOM 602 C C . ARG A 1 76 ? 12.977 9.356 -2.469 1.00 56.28 76 ARG A C 1
ATOM 604 O O . ARG A 1 76 ? 12.710 10.278 -3.230 1.00 56.28 76 ARG A O 1
ATOM 611 N N . ALA A 1 77 ? 12.092 8.416 -2.140 1.00 59.47 77 ALA A N 1
ATOM 612 C CA . ALA A 1 77 ? 10.705 8.435 -2.589 1.00 59.47 77 ALA A CA 1
ATOM 613 C C . ALA A 1 77 ? 9.973 9.630 -1.973 1.00 59.47 77 ALA A C 1
ATOM 615 O O . ALA A 1 77 ? 9.484 10.467 -2.708 1.00 59.47 77 ALA A O 1
ATOM 616 N N . LEU A 1 78 ? 9.994 9.800 -0.654 1.00 61.16 78 LEU A N 1
ATOM 617 C CA . LEU A 1 78 ? 9.401 10.939 0.04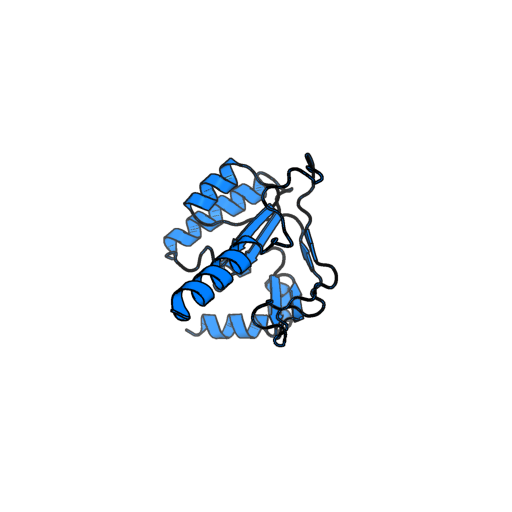3 1.00 61.16 78 LEU A CA 1
ATOM 618 C C . LEU A 1 78 ? 9.949 12.286 -0.437 1.00 61.16 78 LEU A C 1
ATOM 620 O O . LEU A 1 78 ? 9.164 13.202 -0.651 1.00 61.16 78 LEU A O 1
ATOM 624 N N . LEU A 1 79 ? 11.261 12.403 -0.670 1.00 64.69 79 LEU A N 1
ATOM 625 C CA . LEU A 1 79 ? 11.869 13.618 -1.229 1.00 64.69 79 LEU A CA 1
ATOM 626 C C . LEU 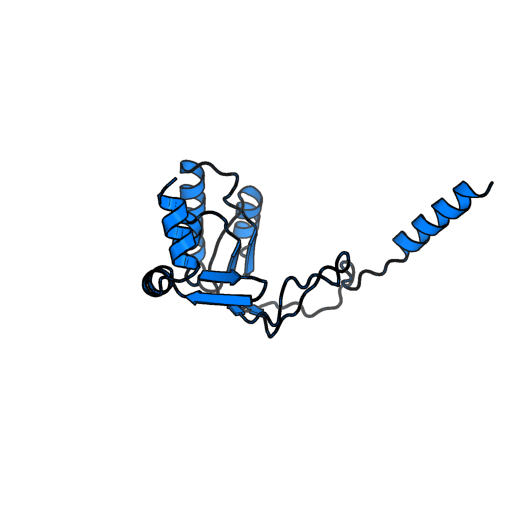A 1 79 ? 11.338 13.953 -2.630 1.00 64.69 79 LEU A C 1
ATOM 628 O O . LEU A 1 79 ? 11.312 15.120 -3.006 1.00 64.69 79 LEU A O 1
ATOM 632 N N . ARG A 1 80 ? 10.930 12.945 -3.410 1.00 65.88 80 ARG A N 1
ATOM 633 C CA . ARG A 1 80 ? 10.361 13.120 -4.753 1.00 65.88 80 ARG A CA 1
ATOM 634 C C . ARG A 1 80 ? 8.848 13.373 -4.739 1.00 65.88 80 ARG A C 1
ATOM 636 O O . ARG A 1 80 ? 8.300 13.624 -5.805 1.00 65.88 80 ARG A O 1
ATOM 643 N N . GLN A 1 81 ? 8.198 13.296 -3.573 1.00 64.25 81 GLN A N 1
ATOM 644 C CA . GLN A 1 81 ? 6.750 13.471 -3.391 1.00 64.25 81 GLN A CA 1
ATOM 645 C C . GLN A 1 81 ? 5.903 12.751 -4.467 1.00 64.25 81 GLN A C 1
ATOM 647 O O . GLN A 1 81 ? 5.124 13.383 -5.181 1.00 64.25 81 GLN A O 1
ATOM 652 N N . PRO A 1 82 ? 6.068 11.427 -4.660 1.00 69.62 82 PRO A N 1
ATOM 653 C CA . PRO A 1 82 ? 5.305 10.693 -5.648 1.00 69.62 82 PRO A CA 1
ATOM 654 C C . PRO A 1 82 ? 3.857 10.579 -5.185 1.00 69.62 82 PRO A C 1
ATOM 656 O O . PRO A 1 82 ? 3.584 10.314 -4.017 1.00 69.62 82 PRO A O 1
ATOM 659 N N . LYS A 1 83 ? 2.933 10.700 -6.132 1.00 69.44 83 LYS A N 1
ATOM 660 C CA . LYS A 1 83 ? 1.495 10.522 -5.903 1.00 69.44 83 LYS A CA 1
ATOM 661 C C . LYS A 1 83 ? 1.095 9.061 -5.678 1.00 69.44 83 LYS A C 1
ATOM 663 O O . LYS A 1 83 ? 0.024 8.808 -5.148 1.00 69.44 83 LYS A O 1
ATOM 668 N N . VAL A 1 84 ? 1.952 8.108 -6.056 1.00 77.25 84 VAL A N 1
ATOM 669 C CA . VAL A 1 84 ? 1.798 6.675 -5.757 1.00 77.25 84 VAL A CA 1
ATOM 670 C C . VAL A 1 84 ? 3.105 6.131 -5.214 1.00 77.25 84 VAL A C 1
ATOM 672 O O . VAL A 1 84 ? 4.172 6.352 -5.785 1.00 77.25 84 VAL A O 1
ATOM 675 N N . LEU A 1 85 ? 3.007 5.385 -4.130 1.00 75.31 85 LEU A N 1
ATOM 676 C CA . LEU A 1 85 ? 4.105 4.746 -3.438 1.00 75.31 85 LEU A CA 1
ATOM 677 C C . LEU A 1 85 ? 3.735 3.266 -3.262 1.00 75.31 85 LEU A C 1
ATOM 679 O O . LEU A 1 85 ? 2.582 2.933 -3.030 1.00 75.31 85 LEU A O 1
ATOM 683 N N . LEU A 1 86 ? 4.678 2.357 -3.485 1.00 76.75 86 LEU A N 1
ATOM 684 C CA . LEU A 1 86 ? 4.448 0.916 -3.381 1.00 76.75 86 LEU A CA 1
ATOM 685 C C . LEU A 1 86 ? 5.458 0.349 -2.403 1.00 76.75 86 LEU A C 1
ATOM 687 O O . LEU A 1 86 ? 6.654 0.617 -2.552 1.00 76.75 86 LEU A O 1
ATOM 691 N N . LEU A 1 87 ? 4.983 -0.442 -1.447 1.00 74.44 87 LEU A N 1
ATOM 692 C CA . LEU A 1 87 ? 5.831 -1.195 -0.543 1.00 74.44 87 LEU A CA 1
ATOM 693 C C . LEU A 1 87 ? 5.646 -2.673 -0.682 1.00 74.44 87 LEU A C 1
ATOM 695 O O . LEU A 1 87 ? 4.565 -3.197 -0.436 1.00 74.44 87 LEU A O 1
ATOM 699 N N . ASP A 1 88 ? 6.763 -3.320 -0.950 1.00 75.69 88 ASP A N 1
ATOM 700 C CA . ASP A 1 88 ? 6.857 -4.758 -0.946 1.00 75.69 88 ASP A CA 1
ATOM 701 C C . ASP A 1 88 ? 7.693 -5.195 0.258 1.00 75.69 88 ASP A C 1
ATOM 703 O O . ASP A 1 88 ? 8.885 -4.894 0.336 1.00 75.69 88 ASP A O 1
ATOM 707 N N . GLU A 1 89 ? 7.030 -5.777 1.259 1.00 67.88 89 GLU A N 1
ATOM 708 C CA . GLU A 1 89 ? 7.612 -6.292 2.506 1.00 67.88 89 GLU A CA 1
ATOM 709 C C . GLU A 1 89 ? 8.570 -5.335 3.220 1.00 67.88 89 GLU A C 1
ATOM 711 O O . GLU A 1 89 ? 9.551 -5.725 3.860 1.00 67.88 89 GLU A O 1
ATOM 716 N N . ALA A 1 90 ? 8.301 -4.039 3.124 1.00 59.25 90 ALA A N 1
ATOM 717 C CA . ALA A 1 90 ? 9.350 -3.075 3.367 1.00 59.25 90 ALA A CA 1
ATOM 718 C C . ALA A 1 90 ? 9.846 -3.017 4.832 1.00 59.25 90 ALA A C 1
ATOM 720 O O . ALA A 1 90 ? 10.984 -2.632 5.123 1.00 59.25 90 ALA A O 1
ATOM 721 N N . THR A 1 91 ? 9.012 -3.446 5.775 1.00 61.12 91 THR A N 1
ATOM 722 C CA . THR A 1 91 ? 9.306 -3.464 7.213 1.00 61.12 91 THR A CA 1
ATOM 723 C C . THR A 1 91 ? 9.819 -4.818 7.718 1.00 61.12 91 THR A C 1
ATOM 725 O O . THR A 1 91 ? 10.217 -4.914 8.880 1.00 61.12 91 THR A O 1
ATOM 728 N N . SER A 1 92 ? 9.874 -5.860 6.875 1.00 60.97 92 SER A N 1
ATOM 729 C CA . SER A 1 92 ? 10.177 -7.238 7.301 1.00 60.97 92 SER A CA 1
ATOM 730 C C . SER A 1 92 ? 11.584 -7.395 7.893 1.00 60.97 92 SER A C 1
ATOM 732 O O . SER A 1 92 ? 11.751 -8.088 8.899 1.00 60.97 92 SER A O 1
ATOM 734 N N . ALA A 1 93 ? 12.568 -6.677 7.345 1.00 55.03 93 ALA A N 1
ATOM 735 C CA . ALA A 1 93 ? 13.975 -6.718 7.754 1.00 55.03 93 ALA A CA 1
ATOM 736 C C . ALA A 1 93 ? 14.352 -5.722 8.875 1.00 55.03 93 ALA A C 1
ATOM 738 O O . ALA A 1 93 ? 15.538 -5.489 9.106 1.00 55.03 93 ALA A O 1
ATOM 739 N N . MET A 1 94 ? 13.382 -5.074 9.535 1.00 59.69 94 MET A N 1
ATOM 740 C CA . MET A 1 94 ? 13.650 -3.987 10.493 1.00 59.69 94 MET A CA 1
ATOM 741 C C . MET A 1 94 ? 13.334 -4.388 11.941 1.00 59.69 94 MET A C 1
ATOM 743 O O . MET A 1 94 ? 12.333 -5.057 12.200 1.00 59.69 94 MET A O 1
ATOM 747 N N . ASP A 1 95 ? 14.151 -3.945 12.903 1.00 62.69 95 ASP A N 1
ATOM 748 C CA . ASP A 1 95 ? 13.860 -4.121 14.337 1.00 62.69 95 ASP A CA 1
ATOM 749 C C . ASP A 1 95 ? 12.654 -3.272 14.782 1.00 62.69 95 ASP A C 1
ATOM 751 O O . ASP A 1 95 ? 12.334 -2.253 14.165 1.00 62.69 95 ASP A O 1
ATOM 755 N N . SER A 1 96 ? 12.022 -3.630 15.901 1.00 63.91 96 SER A N 1
ATOM 756 C CA . SER A 1 96 ? 10.794 -2.995 16.420 1.00 63.91 96 SER A CA 1
ATOM 757 C C . SER A 1 96 ? 10.920 -1.491 16.717 1.00 63.91 96 SER A C 1
ATOM 759 O O . SER A 1 96 ? 10.035 -0.709 16.373 1.00 63.91 96 SER A O 1
ATOM 761 N N . PHE A 1 97 ? 12.039 -1.048 17.302 1.00 64.56 97 PHE A N 1
ATOM 762 C CA . PHE A 1 97 ? 12.332 0.381 17.527 1.00 64.56 97 PHE A CA 1
ATOM 763 C C . PHE A 1 97 ? 12.397 1.164 16.210 1.00 64.56 97 PHE A C 1
ATOM 765 O O . PHE A 1 97 ? 11.930 2.291 16.068 1.00 64.56 97 PHE A O 1
ATOM 772 N N . ASN A 1 98 ? 12.995 0.506 15.233 1.00 62.75 98 ASN A N 1
ATOM 773 C CA . ASN A 1 98 ? 13.310 1.007 13.921 1.00 62.75 98 ASN A CA 1
ATOM 774 C C . ASN A 1 98 ? 12.006 1.146 13.097 1.00 62.75 98 ASN A C 1
ATOM 776 O O . ASN A 1 98 ? 11.800 2.156 12.423 1.00 62.75 98 ASN A O 1
ATOM 780 N N . GLU A 1 99 ? 11.127 0.151 13.153 1.00 67.31 99 GLU A N 1
ATOM 781 C CA . GLU A 1 99 ? 9.812 0.138 12.501 1.00 67.31 99 GLU A CA 1
ATOM 782 C C . GLU A 1 99 ? 8.924 1.305 12.952 1.00 67.31 99 GLU A C 1
ATOM 784 O O . GLU A 1 99 ? 8.367 2.011 12.115 1.00 67.31 99 GLU A O 1
ATOM 789 N N . LYS A 1 100 ? 8.884 1.588 14.257 1.00 70.25 100 LYS A N 1
ATOM 790 C CA . LYS A 1 100 ? 8.075 2.681 14.812 1.00 70.25 100 LYS A CA 1
ATOM 791 C C . LYS A 1 100 ? 8.420 4.049 14.208 1.00 70.25 100 LYS A C 1
ATOM 793 O O . LYS A 1 100 ? 7.532 4.813 13.854 1.00 70.25 100 LYS A O 1
ATOM 798 N N . ILE A 1 101 ? 9.708 4.332 14.014 1.00 69.75 101 ILE A N 1
ATOM 799 C CA . ILE A 1 101 ? 10.179 5.588 13.401 1.00 69.75 101 ILE A CA 1
ATOM 800 C C . ILE A 1 101 ? 9.746 5.693 11.931 1.00 69.75 101 ILE A C 1
ATOM 802 O O . ILE A 1 101 ? 9.438 6.777 11.429 1.00 69.75 101 ILE A O 1
ATOM 806 N N . VAL A 1 102 ? 9.761 4.568 11.210 1.00 68.75 102 VAL A N 1
ATOM 807 C CA . VAL A 1 102 ? 9.334 4.506 9.806 1.00 68.75 102 VAL A CA 1
ATOM 808 C C . VAL A 1 102 ? 7.857 4.854 9.702 1.00 68.75 102 VAL A C 1
ATOM 810 O O . VAL A 1 102 ? 7.544 5.765 8.925 1.00 68.75 102 VAL A O 1
ATOM 813 N N . GLN A 1 103 ? 7.044 4.204 10.538 1.00 69.00 103 GLN A N 1
ATOM 814 C CA . GLN A 1 103 ? 5.599 4.381 10.640 1.00 69.00 103 GLN A CA 1
ATOM 815 C C . GLN A 1 103 ? 5.230 5.835 10.977 1.00 69.00 103 GLN A C 1
ATOM 817 O O . GLN A 1 103 ? 4.526 6.510 10.234 1.00 69.00 103 GLN A O 1
ATOM 822 N N . GLU A 1 104 ? 5.816 6.399 12.037 1.00 73.19 104 GLU A N 1
ATOM 823 C CA . GLU A 1 104 ? 5.529 7.782 12.450 1.00 73.19 104 GLU A CA 1
ATOM 824 C C . GLU A 1 104 ? 5.824 8.796 11.338 1.00 73.19 104 GLU A C 1
ATOM 826 O O . GLU A 1 104 ? 5.078 9.743 11.095 1.00 73.19 104 GLU A O 1
ATOM 831 N N . ALA A 1 105 ? 6.940 8.628 10.630 1.00 70.31 105 ALA A N 1
ATOM 832 C CA . ALA A 1 105 ? 7.327 9.578 9.597 1.00 70.31 105 ALA A CA 1
ATOM 833 C C . ALA A 1 105 ? 6.531 9.401 8.288 1.00 70.31 105 ALA A C 1
ATOM 835 O O . ALA A 1 105 ? 6.865 10.018 7.280 1.00 70.31 105 ALA A O 1
ATOM 836 N N . LEU A 1 106 ? 5.578 8.487 8.240 1.00 70.50 106 LEU A N 1
ATOM 837 C CA . LEU A 1 106 ? 4.741 8.210 7.082 1.00 70.50 106 LEU A CA 1
ATOM 838 C C . LEU A 1 106 ? 3.300 8.530 7.308 1.00 70.50 106 LEU A C 1
ATOM 840 O O . LEU A 1 106 ? 2.687 9.059 6.394 1.00 70.50 106 LEU A O 1
ATOM 844 N N . GLU A 1 107 ? 2.822 8.275 8.515 1.00 71.94 107 GLU A N 1
ATOM 845 C CA . GLU A 1 107 ? 1.639 8.927 9.045 1.00 71.94 107 GLU A CA 1
ATOM 846 C C . GLU A 1 107 ? 1.786 10.444 8.858 1.00 71.94 107 GLU A C 1
ATOM 848 O O . GLU A 1 107 ? 0.908 11.095 8.295 1.00 71.94 107 GLU A O 1
ATOM 853 N N . LYS A 1 108 ? 2.960 11.007 9.190 1.00 70.75 108 LYS A N 1
ATOM 854 C CA . LYS A 1 108 ? 3.283 12.414 8.886 1.00 70.75 108 LYS A CA 1
ATOM 855 C C . LYS A 1 108 ? 3.212 12.719 7.399 1.00 70.75 108 LYS A C 1
ATOM 857 O O . LYS A 1 108 ? 2.499 13.628 7.009 1.00 70.75 108 LYS A O 1
ATOM 862 N N . ALA A 1 109 ? 3.873 11.921 6.562 1.00 66.50 109 ALA A N 1
ATOM 863 C CA . ALA A 1 109 ? 3.821 12.151 5.126 1.00 66.50 109 ALA A CA 1
ATOM 864 C C . ALA A 1 109 ? 2.375 12.078 4.600 1.00 66.50 109 ALA A C 1
ATOM 866 O O . ALA A 1 109 ? 2.019 12.795 3.671 1.00 66.50 109 ALA A O 1
ATOM 867 N N . GLN A 1 110 ? 1.544 11.147 5.091 1.00 65.38 110 GLN A N 1
ATOM 868 C CA . GLN A 1 110 ? 0.138 10.945 4.685 1.00 65.38 110 GLN A CA 1
ATOM 869 C C . GLN A 1 110 ? -0.692 12.159 5.077 1.00 65.38 110 GLN A C 1
ATOM 871 O O . GLN A 1 110 ? -1.495 12.635 4.286 1.00 65.38 110 GLN A O 1
ATOM 876 N N . THR A 1 111 ? -0.413 12.698 6.260 1.00 67.19 111 THR A N 1
ATOM 877 C CA . THR A 1 111 ? -1.010 13.936 6.758 1.00 67.19 111 THR A CA 1
ATOM 878 C C . THR A 1 111 ? -0.577 15.151 5.929 1.00 67.19 111 THR A C 1
ATOM 880 O O . THR A 1 111 ? -1.393 16.031 5.671 1.00 67.19 111 THR A O 1
ATOM 883 N N . ASP A 1 112 ? 0.684 15.193 5.485 1.00 69.12 112 ASP A N 1
ATOM 884 C CA . ASP A 1 112 ? 1.253 16.312 4.723 1.00 69.12 112 ASP A CA 1
ATOM 885 C C . ASP A 1 112 ? 0.686 16.424 3.293 1.00 69.12 112 ASP A C 1
ATOM 887 O O . ASP A 1 112 ? 0.611 17.525 2.749 1.00 69.12 112 ASP A O 1
ATOM 891 N N . ASP A 1 113 ? 0.286 15.306 2.675 1.00 65.88 113 ASP A N 1
ATOM 892 C CA . ASP A 1 113 ? -0.334 15.290 1.344 1.00 65.88 113 ASP A CA 1
ATOM 893 C C . ASP A 1 113 ? -1.440 14.219 1.256 1.00 65.88 113 ASP A C 1
ATOM 895 O O . ASP A 1 113 ? -1.131 13.030 1.095 1.00 65.88 113 ASP A O 1
ATOM 899 N N . PRO A 1 114 ? -2.724 14.628 1.299 1.00 67.25 114 PRO A N 1
ATOM 900 C CA . PRO A 1 114 ? -3.865 13.715 1.255 1.00 67.25 114 PRO A CA 1
ATOM 901 C C . PRO A 1 114 ? -4.099 13.096 -0.132 1.00 67.25 114 PRO A C 1
ATOM 903 O O . PRO A 1 114 ? -4.994 12.270 -0.292 1.00 67.25 114 PRO A O 1
ATOM 906 N N . THR A 1 115 ? -3.347 13.501 -1.161 1.00 68.19 115 THR A N 1
ATOM 907 C CA . THR A 1 115 ? -3.493 12.991 -2.535 1.00 68.19 115 THR A CA 1
ATOM 908 C C . THR A 1 115 ? -2.554 11.832 -2.860 1.00 68.19 115 THR A C 1
ATOM 910 O O . THR A 1 115 ? -2.592 11.301 -3.972 1.00 68.19 115 THR A O 1
ATOM 913 N N . ARG A 1 116 ? -1.712 11.415 -1.907 1.00 73.56 116 ARG A N 1
ATOM 914 C CA . ARG A 1 116 ? -0.710 10.368 -2.123 1.00 73.56 116 ARG A CA 1
ATOM 915 C C . ARG A 1 116 ? -1.204 8.972 -1.769 1.00 73.56 116 ARG A C 1
ATOM 917 O O . ARG A 1 116 ? -1.481 8.703 -0.608 1.00 73.56 116 ARG A O 1
ATOM 924 N N . THR A 1 117 ? -1.155 8.054 -2.733 1.00 78.69 117 THR A N 1
ATOM 925 C CA . THR A 1 117 ? -1.518 6.639 -2.582 1.00 78.69 117 THR A CA 1
ATOM 926 C C . THR A 1 117 ? -0.399 5.752 -2.162 1.00 78.69 117 THR A C 1
ATOM 928 O O . THR A 1 117 ? 0.726 5.899 -2.631 1.00 78.69 117 THR A O 1
ATOM 931 N N . THR A 1 118 ? -0.702 4.772 -1.317 1.00 75.94 118 THR A N 1
ATOM 932 C CA . THR A 1 118 ? 0.193 3.650 -1.130 1.00 75.94 118 THR A CA 1
ATOM 933 C C . THR A 1 118 ? -0.495 2.322 -0.957 1.00 75.94 118 THR A C 1
ATOM 935 O O . THR A 1 118 ? -1.501 2.156 -0.282 1.00 75.94 118 THR A O 1
ATOM 938 N N . LEU A 1 119 ? 0.131 1.356 -1.607 1.00 81.38 119 LEU A N 1
ATOM 939 C CA . LEU A 1 119 ? -0.122 -0.052 -1.448 1.00 81.38 119 LEU A CA 1
ATOM 940 C C . LEU A 1 119 ? 1.002 -0.654 -0.606 1.00 81.38 119 LEU A C 1
ATOM 942 O O . LEU A 1 119 ? 2.177 -0.517 -0.957 1.00 81.38 119 LEU A O 1
ATOM 946 N N . ILE A 1 120 ? 0.631 -1.329 0.478 1.00 78.38 120 ILE A N 1
ATOM 947 C CA . ILE A 1 120 ? 1.560 -2.056 1.339 1.00 78.38 120 ILE A CA 1
ATOM 948 C C . ILE A 1 120 ? 1.293 -3.553 1.217 1.00 78.38 120 ILE A C 1
ATOM 950 O O . ILE A 1 120 ? 0.201 -4.024 1.525 1.00 78.38 120 ILE A O 1
ATOM 954 N N . ILE A 1 121 ? 2.317 -4.306 0.833 1.00 83.50 121 ILE A N 1
ATOM 955 C CA . ILE A 1 121 ? 2.379 -5.758 0.975 1.00 83.50 121 ILE A CA 1
ATOM 956 C C . ILE A 1 121 ? 3.171 -6.023 2.255 1.00 83.50 121 ILE A C 1
ATOM 958 O O . ILE A 1 121 ? 4.359 -5.708 2.340 1.00 83.50 121 ILE A O 1
ATOM 962 N N . ALA A 1 122 ? 2.508 -6.538 3.287 1.00 74.62 122 ALA A N 1
ATOM 963 C CA . ALA A 1 122 ? 3.116 -6.741 4.596 1.00 74.62 122 ALA A CA 1
ATOM 964 C C . ALA A 1 122 ? 2.848 -8.146 5.137 1.00 74.62 122 ALA A C 1
ATOM 966 O O . ALA A 1 122 ? 1.754 -8.684 5.010 1.00 74.62 122 ALA A O 1
ATOM 967 N N . HIS A 1 123 ? 3.853 -8.685 5.828 1.00 73.00 123 HIS A N 1
ATOM 968 C CA . HIS A 1 123 ? 3.740 -9.885 6.662 1.00 73.00 123 HIS A CA 1
ATOM 969 C C . HIS A 1 123 ? 3.628 -9.562 8.161 1.00 73.00 123 HIS A C 1
ATOM 971 O O . HIS A 1 123 ? 3.419 -10.459 8.973 1.00 73.00 123 HIS A O 1
ATOM 977 N N . ARG A 1 124 ? 3.775 -8.286 8.550 1.00 71.31 124 ARG A N 1
ATOM 978 C CA . ARG A 1 124 ? 3.693 -7.835 9.944 1.00 71.31 124 ARG A CA 1
ATOM 979 C C . ARG A 1 124 ? 2.337 -7.210 10.238 1.00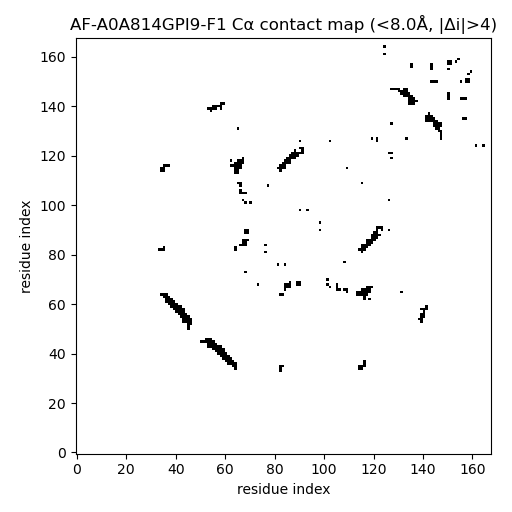 71.31 124 ARG A C 1
ATOM 981 O O . ARG A 1 124 ? 1.922 -6.260 9.581 1.00 71.31 124 ARG A O 1
ATOM 988 N N . LEU A 1 125 ? 1.682 -7.700 11.286 1.00 73.25 125 LEU A N 1
ATOM 989 C CA . LEU A 1 125 ? 0.367 -7.209 11.706 1.00 73.25 125 LEU A CA 1
ATOM 990 C C . LEU A 1 125 ? 0.385 -5.773 12.237 1.00 73.25 125 LEU A C 1
ATOM 992 O O . LEU A 1 125 ? -0.622 -5.078 12.125 1.00 73.25 125 LEU A O 1
ATOM 996 N N . SER A 1 126 ? 1.514 -5.322 12.789 1.00 70.75 126 SER A N 1
ATOM 997 C CA . SER A 1 126 ? 1.724 -3.943 13.249 1.00 70.75 126 SER A CA 1
ATOM 998 C C . SER A 1 126 ? 1.505 -2.929 12.128 1.00 70.75 126 SER A C 1
ATOM 1000 O O . SER A 1 126 ? 0.780 -1.961 12.333 1.00 70.75 126 SER A O 1
ATOM 1002 N N . THR A 1 127 ? 2.069 -3.189 10.944 1.00 71.50 127 THR A N 1
ATOM 1003 C CA . THR A 1 127 ? 1.941 -2.328 9.757 1.00 71.50 127 THR A CA 1
ATOM 1004 C C . THR A 1 127 ? 0.548 -2.422 9.127 1.00 71.50 127 THR A C 1
ATOM 1006 O O . THR A 1 127 ? 0.009 -1.435 8.643 1.00 71.50 127 THR A O 1
ATOM 1009 N N . ILE A 1 128 ? -0.072 -3.608 9.150 1.00 78.75 128 ILE A N 1
ATOM 1010 C CA . ILE A 1 128 ? -1.396 -3.823 8.543 1.00 78.75 128 ILE A CA 1
ATOM 1011 C C . ILE A 1 128 ? -2.503 -3.128 9.355 1.00 78.75 128 ILE A C 1
ATOM 1013 O O . ILE A 1 128 ? -3.502 -2.686 8.795 1.00 78.75 128 ILE A O 1
ATOM 1017 N N . ARG A 1 129 ? -2.345 -3.012 10.679 1.00 79.50 129 ARG A N 1
ATOM 1018 C CA . ARG A 1 129 ? -3.381 -2.469 11.572 1.00 79.50 129 ARG A CA 1
ATOM 1019 C C . ARG A 1 129 ? -3.679 -0.983 11.349 1.00 79.50 129 ARG A C 1
ATOM 1021 O O . ARG A 1 129 ? -4.809 -0.572 11.594 1.00 79.50 129 ARG A O 1
ATOM 1028 N N . SER A 1 130 ? -2.691 -0.196 10.931 1.00 73.31 130 SER A N 1
ATOM 1029 C CA . SER A 1 130 ? -2.831 1.244 10.671 1.00 73.31 130 SER A CA 1
ATOM 1030 C C . SER A 1 130 ? -3.324 1.565 9.255 1.00 73.31 130 SER A C 1
ATOM 1032 O O . SER A 1 130 ? -3.462 2.736 8.920 1.00 73.31 130 SER A O 1
ATOM 1034 N N . CYS A 1 131 ? -3.591 0.557 8.418 1.00 78.75 131 CYS A N 1
ATOM 1035 C CA . CYS A 1 131 ? -4.052 0.767 7.049 1.00 78.75 131 CYS A CA 1
ATOM 1036 C C . CYS A 1 131 ? -5.530 1.184 6.996 1.00 78.75 131 CYS A C 1
ATOM 1038 O O . CYS A 1 131 ? -6.377 0.584 7.662 1.00 78.75 131 CYS A O 1
ATOM 1040 N N . ASP A 1 132 ? -5.847 2.141 6.118 1.00 82.56 132 ASP A N 1
ATOM 1041 C CA . ASP A 1 132 ? -7.225 2.582 5.854 1.00 82.56 132 ASP A CA 1
ATOM 1042 C C . ASP A 1 132 ? -8.087 1.468 5.238 1.00 82.56 132 ASP A C 1
ATOM 1044 O O . ASP A 1 132 ? -9.287 1.366 5.499 1.00 82.56 132 ASP A O 1
ATOM 1048 N N . LEU A 1 133 ? -7.467 0.616 4.417 1.00 85.00 133 LEU A N 1
ATOM 1049 C CA . LEU A 1 133 ? -8.092 -0.535 3.779 1.00 85.00 133 LEU A CA 1
ATOM 1050 C C . LEU A 1 133 ? -7.135 -1.725 3.804 1.00 85.00 133 LEU A C 1
ATOM 1052 O O . LEU A 1 133 ? -6.027 -1.664 3.275 1.00 85.00 133 LEU A O 1
ATOM 1056 N N . ILE A 1 134 ? -7.595 -2.830 4.376 1.00 89.69 134 ILE A N 1
ATOM 1057 C CA . ILE A 1 134 ? -6.893 -4.110 4.390 1.00 89.69 134 ILE A CA 1
ATOM 1058 C C . ILE A 1 134 ? -7.581 -5.020 3.384 1.00 89.69 134 ILE A C 1
ATOM 1060 O O . ILE A 1 134 ? -8.801 -5.156 3.412 1.00 89.69 134 ILE A O 1
ATOM 1064 N N . CYS A 1 135 ? -6.797 -5.648 2.512 1.00 89.31 135 CYS A N 1
ATOM 1065 C CA . CYS A 1 135 ? -7.271 -6.602 1.515 1.00 89.31 135 CYS A CA 1
ATOM 1066 C C . CYS A 1 135 ? -6.622 -7.961 1.769 1.00 89.31 135 CYS A C 1
ATOM 1068 O O . CYS A 1 135 ? -5.396 -8.075 1.737 1.00 89.31 135 CYS A O 1
ATOM 1070 N N . VAL A 1 136 ? -7.433 -8.989 2.012 1.00 89.06 136 VAL A N 1
ATOM 1071 C CA . VAL A 1 136 ? -6.958 -10.360 2.206 1.00 89.06 136 VAL A CA 1
ATOM 1072 C C . VAL A 1 136 ? -7.147 -11.146 0.923 1.00 89.06 136 VAL A C 1
ATOM 1074 O O . VAL A 1 136 ? -8.254 -11.262 0.394 1.00 89.06 136 VAL A O 1
ATOM 1077 N N . LEU A 1 137 ? -6.039 -11.698 0.442 1.00 87.31 137 LEU A N 1
ATOM 1078 C CA . LEU A 1 137 ? -5.996 -12.553 -0.731 1.00 87.31 137 LEU A CA 1
ATOM 1079 C C . LEU A 1 137 ? -5.898 -14.016 -0.298 1.00 87.31 137 LEU A C 1
ATOM 1081 O O . LEU A 1 137 ? -4.993 -14.374 0.453 1.00 87.31 137 LEU A O 1
ATOM 1085 N N . ASP A 1 138 ? -6.785 -14.861 -0.821 1.00 84.00 138 ASP A N 1
ATOM 1086 C CA . ASP A 1 138 ? -6.682 -16.318 -0.717 1.00 84.00 138 ASP A CA 1
ATOM 1087 C C . ASP A 1 138 ? -6.890 -16.960 -2.094 1.00 84.00 138 ASP A C 1
ATOM 1089 O O . ASP A 1 138 ? -7.793 -16.590 -2.845 1.00 84.00 138 ASP A O 1
ATOM 1093 N N . ASN A 1 139 ? -6.009 -17.894 -2.462 1.00 83.75 139 ASN A N 1
ATOM 1094 C CA . ASN A 1 139 ? -6.000 -18.568 -3.769 1.00 83.75 139 ASN A CA 1
ATOM 1095 C C . ASN A 1 139 ? -6.098 -17.621 -4.992 1.00 83.75 139 ASN A C 1
ATOM 1097 O O . ASN A 1 139 ? -6.644 -17.979 -6.039 1.00 83.75 139 ASN A O 1
ATOM 1101 N N . GLY A 1 140 ? -5.556 -16.404 -4.870 1.00 78.81 140 GLY A N 1
ATOM 1102 C CA . GLY A 1 140 ? -5.580 -15.389 -5.930 1.00 78.81 140 GLY A CA 1
ATOM 1103 C C . GLY A 1 140 ? -6.897 -14.616 -6.059 1.00 78.81 140 GLY A C 1
ATOM 1104 O O . GLY A 1 140 ? -7.068 -13.891 -7.042 1.00 78.81 140 GLY A O 1
ATOM 1105 N N . TYR A 1 141 ? -7.805 -14.761 -5.091 1.00 78.00 141 TYR A N 1
ATOM 1106 C CA . TYR A 1 141 ? -9.062 -14.025 -4.983 1.00 78.00 141 TYR A CA 1
ATOM 1107 C C . TYR A 1 141 ? -9.044 -13.093 -3.773 1.00 78.00 141 TYR A C 1
ATOM 1109 O O . TYR A 1 141 ? -8.512 -13.439 -2.718 1.00 78.00 141 TYR A O 1
ATOM 1117 N N . LEU A 1 142 ? -9.663 -11.919 -3.916 1.00 86.50 142 LEU A N 1
ATOM 1118 C CA . LEU A 1 142 ? -9.952 -11.037 -2.789 1.00 86.50 142 LEU A CA 1
ATOM 1119 C C . LEU A 1 142 ? -11.104 -11.648 -1.985 1.00 86.50 142 LEU A C 1
ATOM 1121 O O . LEU A 1 142 ? -12.247 -11.633 -2.440 1.00 86.50 142 LEU A O 1
ATOM 1125 N N . VAL A 1 143 ? -10.791 -12.220 -0.825 1.00 90.06 143 VAL A N 1
ATOM 1126 C CA . VAL A 1 143 ? -11.787 -12.891 0.025 1.00 90.06 143 VAL A CA 1
ATOM 1127 C C . VAL A 1 143 ? -12.396 -11.950 1.053 1.00 90.06 143 VAL A C 1
ATOM 1129 O O . VAL A 1 143 ? -13.582 -12.058 1.352 1.00 90.06 143 VAL A O 1
ATOM 1132 N N . GLU A 1 144 ? -11.608 -11.005 1.565 1.00 90.19 144 GLU A N 1
ATOM 1133 C CA . GLU A 1 144 ? -12.041 -10.045 2.577 1.00 90.19 144 GLU A CA 1
ATOM 1134 C C . GLU A 1 144 ? -11.407 -8.682 2.309 1.00 90.19 144 GLU A C 1
ATOM 1136 O O . GLU A 1 144 ? -10.236 -8.586 1.931 1.00 90.19 144 GLU A O 1
ATOM 1141 N N . SER A 1 145 ? -12.172 -7.616 2.533 1.00 91.25 145 SER A N 1
ATOM 1142 C CA . SER A 1 145 ? -11.669 -6.248 2.461 1.00 91.25 145 SER A CA 1
ATOM 1143 C C . SER A 1 145 ? -12.372 -5.360 3.478 1.00 91.25 145 SER A C 1
ATOM 1145 O O . SER A 1 145 ? -13.599 -5.413 3.588 1.00 91.25 145 SER A O 1
ATOM 1147 N N . GLY A 1 146 ? -11.630 -4.523 4.194 1.00 88.50 146 GLY A N 1
ATOM 1148 C CA . GLY A 1 146 ? -12.208 -3.587 5.157 1.00 88.50 146 GLY A CA 1
ATOM 1149 C C . GLY A 1 146 ? -11.171 -2.979 6.088 1.00 88.50 146 GLY A C 1
ATOM 1150 O O . GLY A 1 146 ? -9.969 -3.154 5.895 1.00 88.50 146 GLY A O 1
ATOM 1151 N N . THR A 1 147 ? -11.637 -2.266 7.110 1.00 89.50 147 THR A N 1
ATOM 1152 C CA . THR A 1 147 ? -10.757 -1.783 8.180 1.00 89.50 147 THR A CA 1
ATOM 1153 C C . THR A 1 147 ? -10.359 -2.931 9.107 1.00 89.50 147 THR A C 1
ATOM 1155 O O . THR A 1 147 ? -11.025 -3.972 9.159 1.00 89.50 147 THR A O 1
ATOM 1158 N N . HIS A 1 148 ? -9.300 -2.736 9.898 1.00 88.56 148 HIS A N 1
ATOM 1159 C CA . HIS A 1 148 ? -8.891 -3.712 10.913 1.00 88.56 148 HIS A CA 1
ATOM 1160 C C . HIS A 1 148 ? -10.053 -4.101 11.838 1.00 88.56 148 HIS A C 1
ATOM 1162 O O . HIS A 1 148 ? -10.260 -5.279 12.122 1.00 88.56 148 HIS A O 1
ATOM 1168 N N . GLU A 1 149 ? -10.838 -3.123 12.290 1.00 89.25 149 GLU A N 1
ATOM 1169 C CA . GLU A 1 149 ? -11.945 -3.370 13.211 1.00 89.25 149 GLU A CA 1
ATOM 1170 C C . GLU A 1 149 ? -13.068 -4.187 12.571 1.00 89.25 149 GLU A C 1
ATOM 1172 O O . GLU A 1 149 ? -13.628 -5.079 13.213 1.00 89.25 149 GLU A O 1
ATOM 1177 N N . ASP A 1 150 ? -13.390 -3.905 11.310 1.00 90.88 150 ASP A N 1
ATOM 1178 C CA . ASP A 1 150 ? -14.456 -4.602 10.593 1.00 90.88 150 ASP A CA 1
ATOM 1179 C C . ASP A 1 150 ? -14.082 -6.060 10.333 1.00 90.88 150 ASP A C 1
ATOM 1181 O O . ASP A 1 150 ? -14.873 -6.964 10.613 1.00 90.88 150 ASP A O 1
ATOM 1185 N N . LEU A 1 151 ? -12.847 -6.308 9.897 1.00 89.19 151 LEU A N 1
ATOM 1186 C CA . LEU A 1 151 ? -12.345 -7.659 9.648 1.00 89.19 151 LEU A CA 1
ATOM 1187 C C . LEU A 1 151 ? -12.217 -8.480 10.942 1.00 89.19 151 LEU A C 1
ATOM 1189 O O . LEU A 1 151 ? -12.510 -9.678 10.959 1.00 89.19 151 LEU A O 1
ATOM 1193 N N . MET A 1 152 ? -11.867 -7.842 12.063 1.00 88.94 152 MET A N 1
ATOM 1194 C CA . MET A 1 152 ? -11.845 -8.506 13.373 1.00 88.94 152 MET A CA 1
ATOM 1195 C C . MET A 1 152 ? -13.245 -8.912 13.854 1.00 88.94 152 MET A C 1
ATOM 1197 O O . MET A 1 152 ? -13.388 -9.948 14.511 1.00 88.94 152 MET A O 1
ATOM 1201 N N . LYS A 1 153 ? -14.290 -8.143 13.516 1.00 91.12 153 LYS A N 1
ATOM 1202 C CA . LYS A 1 153 ? -15.690 -8.504 13.813 1.00 91.12 153 LYS A CA 1
ATOM 1203 C C . LYS A 1 153 ? -16.185 -9.652 12.938 1.00 91.12 153 LYS A C 1
ATOM 1205 O O . LYS A 1 153 ? -16.927 -10.498 13.432 1.00 91.12 153 LYS A O 1
ATOM 1210 N N . GLN A 1 154 ? -15.769 -9.692 11.671 1.00 89.06 154 GLN A N 1
ATOM 1211 C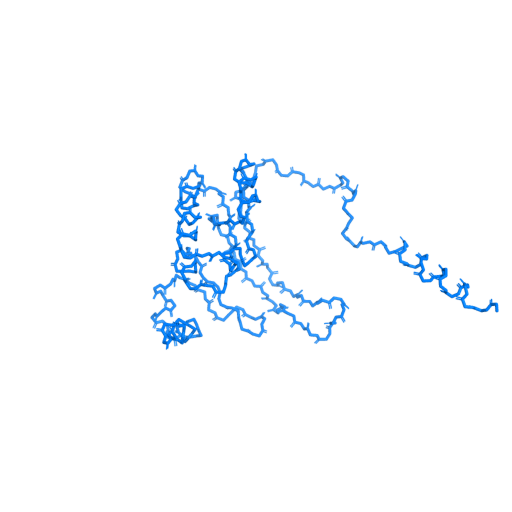 CA . GLN A 1 154 ? -16.162 -10.734 10.716 1.00 89.06 154 GLN A CA 1
ATOM 1212 C C . GLN A 1 154 ? -15.626 -12.123 11.092 1.00 89.06 154 GLN A C 1
ATOM 1214 O O . GLN A 1 154 ? -16.211 -13.123 10.687 1.00 89.06 154 GLN A O 1
ATOM 1219 N N . ARG A 1 155 ? -14.562 -12.194 11.910 1.00 88.38 155 ARG A N 1
ATOM 1220 C CA . ARG A 1 155 ? -13.933 -13.450 12.363 1.00 88.38 155 ARG A CA 1
ATOM 1221 C C . ARG A 1 155 ? -13.548 -14.391 11.211 1.00 88.38 155 ARG A C 1
ATOM 1223 O O . ARG A 1 155 ? -13.625 -15.607 11.351 1.00 88.38 155 ARG A O 1
ATOM 1230 N N . GLY A 1 156 ? -13.149 -13.810 10.084 1.00 88.62 156 GLY A N 1
ATOM 1231 C CA . GLY A 1 156 ? -12.745 -14.532 8.886 1.00 88.62 156 GLY A CA 1
ATOM 1232 C C . GLY A 1 156 ? -11.254 -14.884 8.848 1.00 88.62 156 GLY A C 1
ATOM 1233 O O . GLY A 1 156 ? -10.589 -15.007 9.883 1.00 88.62 156 GLY A O 1
ATOM 1234 N N . VAL A 1 157 ? -10.712 -15.031 7.642 1.00 88.50 157 VAL A N 1
ATOM 1235 C CA . VAL A 1 157 ? -9.306 -15.350 7.361 1.00 88.50 157 VAL A CA 1
ATOM 1236 C C . VAL A 1 157 ? -8.377 -14.345 8.040 1.00 88.50 157 VAL A C 1
ATOM 1238 O O . VAL A 1 157 ? -7.420 -14.753 8.706 1.00 88.50 157 VAL A O 1
ATOM 1241 N N . TYR A 1 158 ? -8.690 -13.048 7.959 1.00 89.50 158 TYR A N 1
ATOM 1242 C CA . TYR A 1 158 ? -7.898 -12.007 8.615 1.00 89.50 158 TYR A CA 1
ATOM 1243 C C . TYR A 1 158 ? -7.795 -12.216 10.132 1.00 89.50 158 TYR A C 1
ATOM 1245 O O . TYR A 1 158 ? -6.709 -12.182 10.711 1.00 89.50 158 TYR A O 1
ATOM 1253 N N . TYR A 1 159 ? -8.931 -12.466 10.786 1.00 89.50 159 TYR A N 1
ATOM 1254 C CA . TYR A 1 159 ? -8.998 -12.666 12.233 1.00 89.50 159 TYR A CA 1
ATOM 1255 C C . TYR A 1 159 ? -8.146 -13.857 12.673 1.00 89.50 159 TYR A C 1
ATOM 1257 O O . TYR A 1 159 ? -7.396 -13.757 13.646 1.00 89.50 159 TYR A O 1
ATOM 1265 N N . HIS A 1 160 ? -8.212 -14.967 11.934 1.00 87.56 160 HIS A N 1
ATOM 1266 C CA . HIS A 1 160 ? -7.393 -16.143 12.215 1.00 87.56 160 HIS A CA 1
ATOM 1267 C C . HIS A 1 160 ? -5.893 -15.845 12.098 1.00 87.56 160 HIS A C 1
ATOM 1269 O O . HIS A 1 160 ? -5.134 -16.237 12.986 1.00 87.56 160 HIS A O 1
ATOM 1275 N N . MET A 1 161 ? -5.466 -15.092 11.078 1.00 84.81 161 MET A N 1
ATOM 1276 C CA . MET A 1 161 ? -4.067 -14.656 10.942 1.00 84.81 161 MET A CA 1
ATOM 1277 C C . MET A 1 161 ? -3.616 -13.795 12.132 1.00 84.81 161 MET A C 1
ATOM 1279 O O . MET A 1 161 ? -2.512 -13.983 12.655 1.00 84.81 161 MET A O 1
ATOM 1283 N N . VAL A 1 162 ? -4.480 -12.885 12.598 1.00 85.94 162 VAL A N 1
ATOM 1284 C CA . VAL A 1 162 ? -4.194 -12.009 13.745 1.00 85.94 162 VAL A CA 1
ATOM 1285 C C . VAL A 1 162 ? -4.060 -12.800 15.044 1.00 85.94 162 VAL A C 1
ATOM 1287 O O . VAL A 1 162 ? -3.095 -12.617 15.787 1.00 85.94 162 VAL A O 1
ATOM 1290 N N . VAL A 1 163 ? -5.006 -13.697 15.321 1.00 85.56 163 VAL A N 1
ATOM 1291 C CA . VAL A 1 163 ? -5.007 -14.510 16.545 1.00 85.56 163 VAL A CA 1
ATOM 1292 C C . VAL A 1 163 ? -3.798 -15.443 16.589 1.00 85.56 163 VAL A C 1
ATOM 1294 O O . VAL A 1 163 ? -3.114 -15.493 17.610 1.00 85.56 163 VAL A O 1
ATOM 1297 N N . CYS A 1 164 ? -3.480 -16.131 15.489 1.00 80.62 164 CYS A N 1
ATOM 1298 C CA . CYS A 1 164 ? -2.323 -17.027 15.438 1.00 80.62 164 CYS A CA 1
ATOM 1299 C C . CYS A 1 164 ? -1.003 -16.292 15.708 1.00 80.62 164 CYS A C 1
ATOM 1301 O O . CYS A 1 164 ? -0.176 -16.786 16.471 1.00 80.62 164 CYS A O 1
ATOM 1303 N N . SER A 1 165 ? -0.831 -15.094 15.150 1.00 71.06 165 SER A N 1
ATOM 1304 C CA . SER A 1 165 ? 0.408 -14.322 15.311 1.00 71.06 165 SER A CA 1
ATOM 1305 C C . SER A 1 165 ? 0.587 -13.733 16.716 1.00 71.06 165 SER A C 1
ATOM 1307 O O . SER A 1 165 ? 1.716 -13.563 17.155 1.00 71.06 165 SER A O 1
ATOM 1309 N N . ASN A 1 166 ? -0.501 -13.440 17.441 1.00 64.31 166 ASN A N 1
ATOM 1310 C CA . ASN A 1 166 ? -0.442 -12.946 18.828 1.00 64.31 166 ASN A CA 1
ATOM 1311 C C . ASN A 1 166 ? -0.192 -14.053 19.868 1.00 64.31 166 ASN A C 1
ATOM 1313 O O . ASN A 1 166 ? -0.004 -13.753 21.044 1.00 64.31 166 ASN A O 1
ATOM 1317 N N . THR A 1 167 ? -0.248 -15.322 19.455 1.00 55.59 167 THR A N 1
ATOM 1318 C C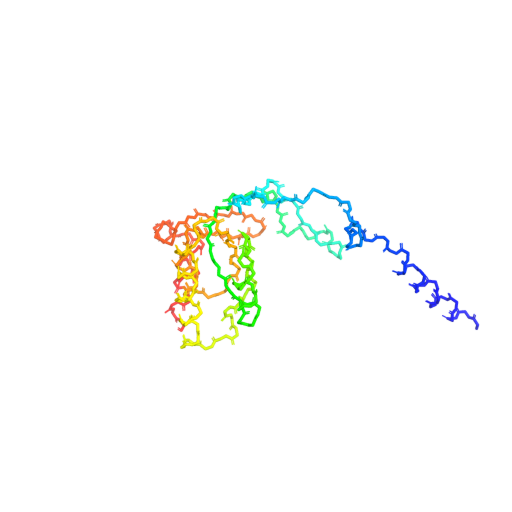A . THR A 1 167 ? -0.049 -16.483 20.341 1.00 55.59 167 THR A CA 1
ATOM 1319 C C . THR A 1 167 ? 1.389 -17.029 20.264 1.00 55.59 167 THR A C 1
ATOM 1321 O O . THR A 1 167 ? 1.679 -18.061 20.865 1.00 55.59 167 THR A O 1
ATOM 1324 N N . SER A 1 168 ? 2.275 -16.363 19.511 1.00 45.16 168 SER A N 1
ATOM 1325 C CA . SER A 1 168 ? 3.700 -16.706 19.357 1.00 45.16 168 SER A CA 1
ATOM 1326 C C . SER A 1 168 ? 4.609 -15.765 20.138 1.00 45.16 168 SER A C 1
ATOM 1328 O O . SER A 1 168 ? 4.254 -14.572 20.260 1.00 45.16 168 SER A O 1
#

Mean predicted aligned error: 14.26 Å

pLDDT: mean 70.26, std 12.15, range [39.38, 91.25]